Protein AF-A0A0B2QRW1-F1 (afdb_monomer)

Nearest PDB structures (foldseek):
  3p57-assembly1_D  TM=7.652E-01  e=2.001E-03  Homo sapiens
  6wc2-assembly2_C  TM=7.823E-01  e=9.694E-03  Homo sapiens

pLDDT: mean 91.47, std 7.5, range [50.88, 98.31]

Organism: Glycine soja (NCBI:txid3848)

Secondary structure (DSSP, 8-state):
-PPPP-----SHHHHHHHHHHHHHHHHHHHHHHHHHHT----EEE--TT-SS-EEES-HHHHHHHHHHHHTS-HHHHHHT---HHHHHHHHHHHHHHHHHHHHHHHHHHHHHHHHHHHHTS---GGGS-HHHHHHHHHHHHHHHTT-

Solvent-accessible surface area (backbone atoms only — not comparable to full-atom values): 8746 Å² total; per-residue (Å²): 134,84,85,78,78,96,63,88,62,81,55,62,68,61,36,37,56,52,47,56,56,50,49,56,54,50,52,51,52,51,51,51,47,27,67,76,66,74,46,94,76,63,48,79,48,72,58,80,92,52,95,62,64,50,58,33,83,38,67,68,60,33,46,53,52,48,53,56,52,69,75,43,57,67,71,67,54,56,73,77,60,78,48,72,66,58,48,51,51,54,52,50,54,51,51,52,52,52,50,52,55,49,50,51,54,49,49,54,50,53,44,51,52,51,50,45,38,39,71,76,70,62,48,60,78,84,78,50,54,73,66,58,52,53,51,41,51,52,51,51,53,56,56,60,73,74,110

Foldseek 3Di:
DDDDDPDDDPDLVVQVVVLVVVVVVVLVVVVCCCVVVVDDDKDWADGRPDPGTDIPDDPVSNVVVVVVLVPDDPCVNPVPDDDPVNVVVVVVVVVVVVVVVVVVVVLLVLLVVVVCCCPVVVDDPVVDDPVSNVSNVVNVVVVVVVD

Mean predicted aligned error: 7.81 Å

InterPro domains:
  IPR002100 Transcription factor, MADS-box [PF00319] (8-50)
  IPR002100 Transcription factor, MADS-box [PS50066] (1-47)
  IPR002100 Transcription factor, MADS-box [SM00432] (1-58)
  IPR033897 SRF-like, MADS-box [cd00266] (1-81)
  IPR036879 Transcription factor, MADS-box superfamily [G3DSA:3.40.1810.10] (11-107)
  IPR036879 Transcription factor, MADS-box superfamily [SSF55455] (1-84)

Radius of gyration: 26.72 Å; Cα contacts (8 Å, |Δi|>4): 66; chains: 1; bounding box: 46×38×71 Å

Structure (mmCIF, N/CA/C/O backbone):
data_AF-A0A0B2QRW1-F1
#
_entry.id   AF-A0A0B2QRW1-F1
#
loop_
_atom_site.group_PDB
_atom_site.id
_atom_site.type_symbol
_atom_site.label_atom_id
_atom_site.label_alt_id
_atom_site.label_comp_id
_atom_site.label_asym_id
_atom_site.label_entity_id
_atom_site.label_seq_id
_atom_site.pdbx_PDB_ins_code
_atom_site.Cartn_x
_atom_site.Cartn_y
_atom_site.Cartn_z
_atom_site.occupancy
_atom_site.B_iso_or_equiv
_atom_site.auth_seq_id
_atom_site.auth_comp_id
_atom_site.auth_asym_id
_atom_site.auth_atom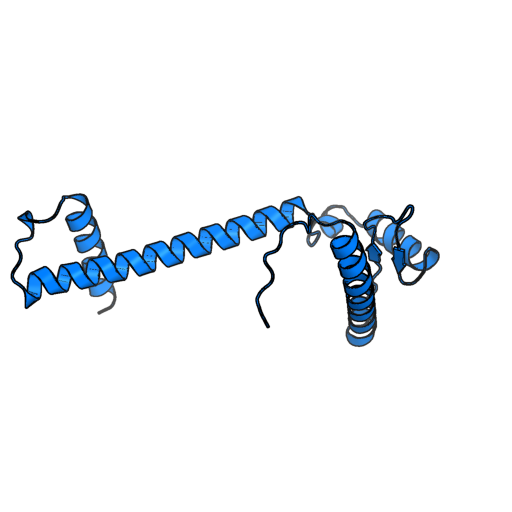_id
_atom_site.pdbx_PDB_model_num
ATOM 1 N N . ARG A 1 1 ? 14.082 7.224 12.406 1.00 56.25 1 ARG A N 1
ATOM 2 C CA . ARG A 1 1 ? 13.634 7.753 11.086 1.00 56.25 1 ARG A CA 1
ATOM 3 C C . ARG A 1 1 ? 12.202 8.265 11.234 1.00 56.25 1 ARG A C 1
ATOM 5 O O . ARG A 1 1 ? 11.386 7.526 11.763 1.00 56.25 1 ARG A O 1
ATOM 12 N N . LYS A 1 2 ? 11.892 9.498 10.812 1.00 60.81 2 LYS A N 1
ATOM 13 C CA . LYS A 1 2 ? 10.522 10.046 10.870 1.00 60.81 2 LYS A CA 1
ATOM 14 C C . LYS A 1 2 ? 9.644 9.338 9.831 1.00 60.81 2 LYS A C 1
ATOM 16 O O . LY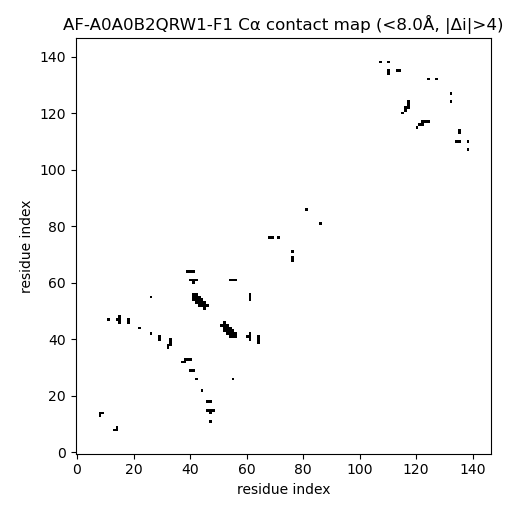S A 1 2 ? 10.057 9.205 8.679 1.00 60.81 2 LYS A O 1
ATOM 21 N N . LYS A 1 3 ? 8.464 8.863 10.235 1.00 68.50 3 LYS A N 1
ATOM 22 C CA . LYS A 1 3 ? 7.476 8.270 9.323 1.00 68.50 3 LYS A CA 1
ATOM 23 C C . LYS A 1 3 ? 7.051 9.340 8.312 1.00 68.50 3 LYS A C 1
ATOM 25 O O . LYS A 1 3 ? 6.642 10.427 8.709 1.00 68.50 3 LYS A O 1
ATOM 30 N N . ILE A 1 4 ? 7.198 9.054 7.020 1.00 65.50 4 ILE A N 1
ATOM 31 C CA . ILE A 1 4 ? 6.777 9.971 5.955 1.00 65.50 4 ILE A CA 1
ATOM 32 C C . ILE A 1 4 ? 5.280 9.771 5.732 1.00 65.50 4 ILE A C 1
ATOM 34 O O . ILE A 1 4 ? 4.834 8.650 5.483 1.00 65.50 4 ILE A O 1
ATOM 38 N N . THR A 1 5 ? 4.512 10.853 5.811 1.00 74.56 5 THR A N 1
ATOM 39 C CA . THR A 1 5 ? 3.100 10.860 5.424 1.00 74.56 5 THR A CA 1
ATOM 40 C C . THR A 1 5 ? 2.996 10.593 3.922 1.00 74.56 5 THR A C 1
ATOM 42 O O . THR A 1 5 ? 3.672 11.250 3.132 1.00 74.56 5 THR A O 1
ATOM 45 N N . GLN A 1 6 ? 2.174 9.624 3.514 1.00 74.00 6 GLN A N 1
ATOM 46 C CA . GLN A 1 6 ? 1.947 9.310 2.101 1.00 74.00 6 GLN A CA 1
ATOM 47 C C . GLN A 1 6 ? 1.066 10.394 1.462 1.00 74.00 6 GLN A C 1
ATOM 49 O O . GLN A 1 6 ? -0.150 10.260 1.396 1.00 74.00 6 GLN A O 1
ATOM 54 N N . LYS A 1 7 ? 1.684 11.501 1.048 1.00 84.38 7 LYS A N 1
ATOM 55 C CA . LYS A 1 7 ? 1.049 12.600 0.311 1.00 84.38 7 LYS A CA 1
ATOM 56 C C . LYS A 1 7 ? 1.908 12.973 -0.902 1.00 84.38 7 LYS A C 1
ATOM 58 O O . LYS A 1 7 ? 3.1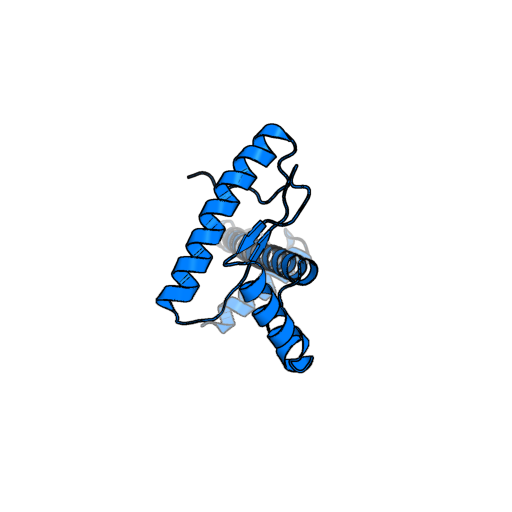20 12.718 -0.872 1.00 84.38 7 LYS A O 1
ATOM 63 N N . PRO A 1 8 ? 1.316 13.560 -1.955 1.00 85.19 8 PRO A N 1
ATOM 64 C CA . PRO A 1 8 ? 2.078 14.131 -3.058 1.00 85.19 8 PRO A CA 1
ATOM 65 C C . PRO A 1 8 ? 3.149 15.108 -2.552 1.00 85.19 8 PRO A C 1
ATOM 67 O O . PRO A 1 8 ? 2.922 15.874 -1.617 1.00 85.19 8 PRO A O 1
ATOM 70 N N . ILE A 1 9 ? 4.344 15.056 -3.147 1.00 91.31 9 ILE A N 1
ATOM 71 C CA . ILE A 1 9 ? 5.386 16.061 -2.903 1.00 91.31 9 ILE A CA 1
ATOM 72 C C . ILE A 1 9 ? 5.102 17.224 -3.853 1.00 91.31 9 ILE A C 1
ATOM 74 O O . ILE A 1 9 ? 5.239 17.065 -5.067 1.00 91.31 9 ILE A O 1
ATOM 78 N N . GLU A 1 10 ? 4.696 18.367 -3.307 1.00 93.69 10 GLU A N 1
ATOM 79 C CA . GLU A 1 10 ? 4.295 19.532 -4.110 1.00 93.69 10 GLU A CA 1
ATOM 80 C C . GLU A 1 10 ? 5.468 20.133 -4.893 1.00 93.69 10 GLU A C 1
ATOM 82 O O . GLU A 1 10 ? 5.366 20.397 -6.089 1.00 93.69 10 GLU A O 1
ATOM 87 N N . ASP A 1 11 ? 6.623 20.268 -4.238 1.00 94.88 11 ASP A N 1
ATOM 88 C CA . ASP A 1 11 ? 7.855 20.772 -4.846 1.00 94.88 11 ASP A CA 1
ATOM 89 C C . ASP A 1 11 ? 8.340 19.823 -5.953 1.00 94.88 11 ASP A C 1
ATOM 91 O O . ASP A 1 11 ? 8.765 18.694 -5.689 1.00 94.88 11 ASP A O 1
ATOM 95 N N . PHE A 1 12 ? 8.286 20.295 -7.200 1.00 94.62 12 PHE A N 1
ATOM 96 C CA . PHE A 1 12 ? 8.617 19.500 -8.380 1.00 94.62 12 PHE A CA 1
ATOM 97 C C . PHE A 1 12 ? 10.057 18.974 -8.363 1.00 94.62 12 PHE A C 1
ATOM 99 O O . PHE A 1 12 ? 10.290 17.808 -8.689 1.00 94.62 12 PHE A O 1
ATOM 106 N N . VAL A 1 13 ? 11.026 19.800 -7.958 1.00 95.38 13 VAL A N 1
ATOM 107 C CA . VAL A 1 13 ? 12.448 19.427 -7.951 1.00 95.38 13 VAL A CA 1
ATOM 108 C C . VAL A 1 13 ? 12.690 18.347 -6.901 1.00 95.38 13 VAL A C 1
ATOM 110 O O . VAL A 1 13 ? 13.283 17.305 -7.202 1.00 95.38 13 VAL A O 1
ATOM 113 N N . LYS A 1 14 ? 12.150 18.527 -5.689 1.00 94.56 14 LYS A N 1
ATOM 114 C CA . LYS A 1 14 ? 12.213 17.508 -4.629 1.00 94.56 14 LYS A CA 1
ATOM 115 C C . LYS A 1 14 ? 11.476 16.236 -5.026 1.00 94.56 14 LYS A C 1
ATOM 117 O O . LYS A 1 14 ? 11.974 15.139 -4.766 1.00 94.56 14 LYS A O 1
ATOM 122 N N . ARG A 1 15 ? 10.318 16.357 -5.682 1.00 94.81 15 ARG A N 1
ATOM 123 C CA . ARG A 1 15 ? 9.538 15.218 -6.176 1.00 94.81 15 ARG A CA 1
ATOM 124 C C . ARG A 1 15 ? 10.336 14.418 -7.202 1.00 94.81 15 ARG A C 1
ATOM 126 O O . ARG A 1 15 ? 10.421 13.201 -7.061 1.00 94.81 15 ARG A O 1
ATOM 133 N N . LYS A 1 16 ? 10.980 15.080 -8.168 1.00 95.25 16 LYS A N 1
ATOM 134 C CA . LYS A 1 16 ? 11.815 14.441 -9.199 1.00 95.25 16 LYS A CA 1
ATOM 135 C C . LYS A 1 16 ? 13.044 13.746 -8.603 1.00 95.25 16 LYS A C 1
ATOM 137 O O . LYS A 1 16 ? 13.328 12.604 -8.958 1.00 95.25 16 LYS A O 1
ATOM 142 N N . ALA A 1 17 ? 13.738 14.381 -7.658 1.00 94.56 17 ALA A N 1
ATOM 143 C CA . ALA A 1 17 ? 14.880 13.773 -6.969 1.00 94.56 17 ALA A CA 1
ATOM 144 C C . ALA A 1 17 ? 14.472 12.541 -6.137 1.00 94.56 17 ALA A C 1
ATOM 146 O O . ALA A 1 17 ? 15.116 11.494 -6.202 1.00 94.56 17 ALA A O 1
ATOM 147 N N . CYS A 1 18 ? 13.365 12.643 -5.392 1.00 94.25 18 CYS A N 1
ATOM 148 C CA . CYS A 1 18 ? 12.814 11.535 -4.613 1.00 94.25 18 CYS A CA 1
ATOM 149 C C . CYS A 1 18 ? 12.367 10.374 -5.513 1.00 94.25 18 CYS A C 1
ATOM 151 O O . CYS A 1 18 ? 12.666 9.219 -5.213 1.00 94.25 18 CYS A O 1
ATOM 153 N N . TYR A 1 19 ? 11.696 10.684 -6.627 1.00 95.06 19 TYR A N 1
ATOM 154 C CA . TYR A 1 19 ? 11.274 9.712 -7.633 1.00 95.06 19 TYR A CA 1
ATOM 155 C 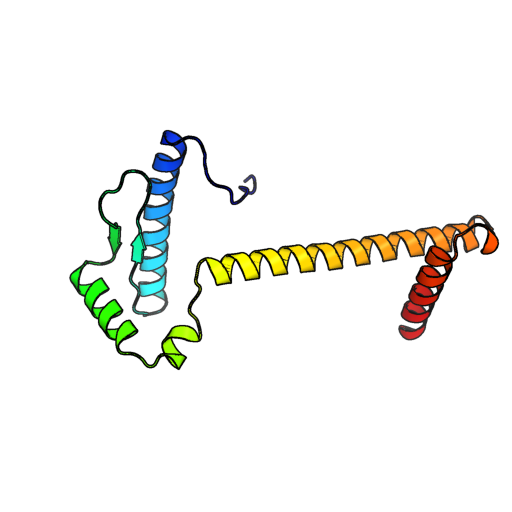C . TYR A 1 19 ? 12.454 8.894 -8.163 1.00 95.06 19 TYR A C 1
ATOM 157 O O . TYR A 1 19 ? 12.417 7.671 -8.063 1.00 95.06 19 TYR A O 1
ATOM 165 N N . ARG A 1 20 ? 13.522 9.551 -8.643 1.00 94.75 20 ARG A N 1
ATOM 166 C CA . ARG A 1 20 ? 14.715 8.869 -9.180 1.00 94.75 20 ARG A CA 1
ATOM 167 C C . ARG A 1 20 ? 15.289 7.863 -8.184 1.00 94.75 20 ARG A C 1
ATOM 169 O O . ARG A 1 20 ? 15.423 6.687 -8.503 1.00 94.75 20 ARG A O 1
ATOM 176 N N . LYS A 1 21 ? 15.497 8.305 -6.939 1.00 95.25 21 LYS A N 1
ATOM 177 C CA . LYS A 1 21 ? 16.022 7.454 -5.866 1.00 95.25 21 LYS A CA 1
ATOM 178 C C . LYS A 1 21 ? 15.091 6.286 -5.528 1.00 95.25 21 LYS A C 1
ATOM 180 O O . LYS A 1 21 ? 15.550 5.169 -5.324 1.00 95.25 21 LYS A O 1
ATOM 185 N N . ARG A 1 22 ? 13.779 6.528 -5.433 1.00 95.06 22 ARG A N 1
ATOM 186 C CA . ARG A 1 22 ? 12.802 5.473 -5.115 1.00 95.06 22 ARG A CA 1
ATOM 187 C C . ARG A 1 22 ? 12.645 4.468 -6.247 1.00 95.06 22 ARG A C 1
ATOM 189 O O . ARG A 1 22 ? 12.480 3.293 -5.952 1.00 95.06 22 ARG A O 1
ATOM 196 N N . ARG A 1 23 ? 12.712 4.911 -7.503 1.00 96.12 23 ARG A N 1
ATOM 197 C CA . ARG A 1 23 ? 12.679 4.039 -8.681 1.00 96.12 23 ARG A CA 1
ATOM 198 C C . ARG A 1 23 ? 13.853 3.067 -8.670 1.00 96.12 23 ARG A C 1
ATOM 200 O O . ARG A 1 23 ? 13.627 1.875 -8.800 1.00 96.12 23 ARG A O 1
ATOM 207 N N . GLU A 1 24 ? 15.075 3.556 -8.473 1.00 95.94 24 GLU A N 1
ATOM 208 C CA . GLU A 1 24 ? 16.275 2.704 -8.413 1.00 95.94 24 GLU A CA 1
ATOM 209 C C . GLU A 1 24 ? 16.177 1.661 -7.294 1.00 95.94 24 GLU A C 1
ATOM 211 O O . GLU A 1 24 ? 16.432 0.481 -7.516 1.00 95.94 24 GLU A O 1
ATOM 216 N N . ILE A 1 25 ? 15.730 2.081 -6.105 1.00 97.31 25 ILE A N 1
ATOM 217 C CA . ILE A 1 25 ? 15.510 1.167 -4.977 1.00 97.31 25 ILE A CA 1
ATOM 218 C C . ILE A 1 25 ? 14.427 0.135 -5.311 1.00 97.31 25 ILE A C 1
ATOM 220 O O . ILE A 1 25 ? 14.614 -1.044 -5.031 1.00 97.31 25 ILE A O 1
ATOM 224 N N . LEU A 1 26 ? 13.310 0.559 -5.909 1.00 96.56 26 LEU A N 1
ATOM 225 C CA . LEU A 1 26 ? 12.220 -0.339 -6.285 1.00 96.56 26 LEU A CA 1
ATOM 226 C C . LEU A 1 26 ? 12.688 -1.387 -7.296 1.00 96.56 26 LEU A C 1
ATOM 228 O O . LEU A 1 26 ? 12.418 -2.563 -7.095 1.00 96.56 26 LEU A O 1
ATOM 232 N N . LEU A 1 27 ? 13.405 -0.981 -8.345 1.00 96.81 27 LEU A N 1
ATOM 233 C CA . LEU A 1 27 ? 13.908 -1.908 -9.361 1.00 96.81 27 LEU A CA 1
ATOM 234 C C . LEU A 1 27 ? 14.874 -2.932 -8.766 1.00 96.81 27 LEU A C 1
ATOM 236 O O . LEU A 1 27 ? 14.737 -4.115 -9.054 1.00 96.81 27 LEU A O 1
ATOM 240 N N . LYS A 1 28 ? 15.762 -2.508 -7.859 1.00 97.38 28 LYS A N 1
ATOM 241 C CA . LYS A 1 28 ? 16.626 -3.437 -7.123 1.00 97.38 28 LYS A CA 1
ATOM 242 C C . LYS A 1 28 ? 15.823 -4.432 -6.282 1.00 97.38 28 LYS A C 1
ATOM 244 O O . LYS A 1 28 ? 16.120 -5.615 -6.283 1.00 97.38 28 LYS A O 1
ATOM 249 N N . MET A 1 29 ? 14.777 -3.974 -5.593 1.00 97.44 29 MET A N 1
ATOM 250 C CA . MET A 1 29 ? 13.912 -4.872 -4.820 1.00 97.44 29 MET A CA 1
ATOM 251 C C . MET A 1 29 ? 13.170 -5.876 -5.710 1.00 97.44 29 MET A C 1
ATOM 253 O O . MET A 1 29 ? 12.970 -7.013 -5.297 1.00 97.44 29 MET A O 1
ATOM 257 N N . VAL A 1 30 ? 12.747 -5.464 -6.909 1.00 96.81 30 VAL A N 1
ATOM 258 C CA . VAL A 1 30 ? 12.116 -6.363 -7.885 1.00 96.81 30 VAL A CA 1
ATOM 259 C C . VAL A 1 30 ? 13.128 -7.390 -8.397 1.00 96.81 30 VAL A C 1
ATOM 261 O O . VAL A 1 30 ? 12.796 -8.569 -8.462 1.00 96.81 30 VAL A O 1
ATOM 264 N N . GLU A 1 31 ? 14.359 -6.976 -8.698 1.00 96.75 31 GLU A N 1
ATOM 265 C CA . GLU A 1 31 ? 15.454 -7.867 -9.101 1.00 96.75 31 GLU A CA 1
ATOM 266 C C . GLU A 1 31 ? 15.792 -8.895 -8.012 1.00 96.75 31 GLU A C 1
ATOM 268 O O . GLU A 1 31 ? 15.831 -10.097 -8.287 1.00 96.75 31 GLU A O 1
ATOM 273 N N . ASP A 1 32 ? 15.951 -8.440 -6.766 1.00 97.75 32 ASP A N 1
ATOM 274 C CA . ASP A 1 32 ? 16.205 -9.304 -5.612 1.00 97.75 32 ASP A CA 1
ATOM 275 C C . ASP A 1 32 ? 15.051 -10.302 -5.418 1.00 97.75 32 ASP A C 1
ATOM 277 O O . ASP A 1 32 ? 15.289 -11.489 -5.220 1.00 97.75 32 ASP A O 1
ATOM 281 N N . LEU A 1 33 ? 13.792 -9.855 -5.521 1.00 97.25 33 LEU A N 1
ATOM 282 C CA . LEU A 1 33 ? 12.617 -10.723 -5.380 1.00 97.25 33 LEU A CA 1
ATOM 283 C C . LEU A 1 33 ? 12.542 -11.778 -6.492 1.00 97.25 33 LEU A C 1
ATOM 285 O O . LEU A 1 33 ? 12.297 -12.947 -6.208 1.00 97.25 33 LEU A O 1
ATOM 289 N N . THR A 1 34 ? 12.773 -11.365 -7.738 1.00 96.88 34 THR A N 1
ATOM 290 C CA . THR A 1 34 ? 12.816 -12.249 -8.916 1.00 96.88 34 THR A CA 1
ATOM 291 C C . THR A 1 34 ? 13.873 -13.333 -8.713 1.00 96.88 34 THR A C 1
ATOM 293 O O . THR A 1 34 ? 13.594 -14.512 -8.901 1.00 96.88 34 THR A O 1
ATOM 296 N N . THR A 1 35 ? 15.062 -12.943 -8.246 1.00 96.81 35 THR A N 1
ATOM 297 C CA . THR A 1 35 ? 16.206 -13.846 -8.053 1.00 96.81 35 THR A CA 1
ATOM 298 C C . THR A 1 35 ? 16.020 -14.785 -6.861 1.00 96.81 35 THR A C 1
ATOM 300 O O . THR A 1 35 ? 16.287 -15.977 -6.963 1.00 96.81 35 THR A O 1
ATOM 303 N N . LEU A 1 36 ? 15.578 -14.265 -5.714 1.00 98.31 36 LEU A N 1
ATOM 304 C CA . LEU A 1 36 ? 15.471 -15.039 -4.473 1.00 98.31 36 LEU A CA 1
ATOM 305 C C . LEU A 1 36 ? 14.266 -15.977 -4.457 1.00 98.31 36 LEU A C 1
ATOM 307 O O . LEU A 1 36 ? 14.299 -16.994 -3.766 1.00 98.31 36 LEU A O 1
ATOM 311 N N . CYS A 1 37 ? 13.191 -15.616 -5.155 1.00 97.81 37 CYS A N 1
ATOM 312 C CA . CYS A 1 37 ? 11.956 -16.394 -5.169 1.00 97.81 37 CYS A CA 1
ATOM 313 C C . CYS A 1 37 ? 11.732 -17.166 -6.471 1.00 97.81 37 CYS A C 1
ATOM 315 O O . CYS A 1 37 ? 10.732 -17.874 -6.542 1.00 97.81 37 CYS A O 1
ATOM 317 N N . ASP A 1 38 ? 12.625 -17.034 -7.457 1.00 96.56 38 ASP A N 1
ATOM 318 C CA . ASP A 1 38 ? 12.513 -17.662 -8.781 1.00 96.56 38 ASP A CA 1
ATOM 319 C C . ASP A 1 38 ? 11.144 -17.395 -9.432 1.00 96.56 38 ASP A C 1
ATOM 321 O O . ASP A 1 38 ? 10.374 -18.298 -9.759 1.00 96.56 38 ASP A O 1
ATOM 325 N N . ILE A 1 39 ? 10.791 -16.108 -9.532 1.00 94.38 39 ILE A N 1
ATOM 326 C CA . ILE A 1 39 ? 9.522 -15.655 -10.117 1.00 94.38 39 ILE A CA 1
ATOM 327 C C . ILE A 1 39 ? 9.760 -14.738 -11.310 1.00 94.38 39 ILE A C 1
ATOM 329 O O . ILE A 1 39 ? 10.677 -13.924 -11.294 1.00 94.38 39 ILE A O 1
ATOM 333 N N . ASP A 1 40 ? 8.867 -14.787 -12.296 1.00 93.62 40 ASP A N 1
ATOM 334 C CA . ASP A 1 40 ? 8.835 -13.806 -13.380 1.00 93.62 40 ASP A CA 1
ATOM 335 C C . ASP A 1 40 ? 8.199 -12.490 -12.907 1.00 93.62 40 ASP A C 1
ATOM 337 O O . ASP A 1 40 ? 7.058 -12.464 -12.431 1.00 93.62 40 ASP A O 1
ATOM 341 N N . ALA A 1 41 ? 8.918 -11.378 -13.075 1.00 95.25 41 ALA A N 1
ATOM 342 C CA . ALA A 1 41 ? 8.414 -10.042 -12.784 1.00 95.25 41 ALA A CA 1
ATOM 343 C C . ALA A 1 41 ? 8.902 -9.010 -13.808 1.00 95.25 41 ALA A C 1
ATOM 345 O O . ALA A 1 41 ? 10.016 -9.079 -14.325 1.00 95.25 41 ALA A O 1
ATOM 346 N N . CYS A 1 42 ? 8.069 -8.002 -14.058 1.00 96.31 42 CYS A N 1
ATOM 347 C CA . CYS A 1 42 ? 8.434 -6.814 -14.820 1.00 96.31 42 CYS A CA 1
ATOM 348 C C . CYS A 1 42 ? 7.840 -5.561 -14.169 1.00 96.31 42 CYS A C 1
ATOM 350 O O . CYS A 1 42 ? 6.893 -5.635 -13.380 1.00 96.31 42 CYS A O 1
ATOM 352 N N . ALA A 1 43 ? 8.417 -4.401 -14.478 1.00 95.88 43 ALA A N 1
ATOM 353 C CA . ALA A 1 43 ? 7.966 -3.122 -13.946 1.00 95.88 43 ALA A CA 1
ATOM 354 C C . ALA A 1 43 ? 7.896 -2.059 -15.044 1.00 95.88 43 ALA A C 1
ATOM 356 O O . ALA A 1 43 ? 8.835 -1.898 -15.824 1.00 95.88 43 ALA A O 1
ATOM 357 N N . PHE A 1 44 ? 6.800 -1.300 -15.038 1.00 95.38 44 PHE A N 1
ATOM 358 C CA . PHE A 1 44 ? 6.570 -0.135 -15.890 1.00 95.38 44 PHE A CA 1
ATOM 359 C C . PHE A 1 44 ? 6.404 1.085 -14.983 1.00 95.38 44 PHE A C 1
ATOM 361 O O . PHE A 1 44 ? 5.433 1.178 -14.231 1.00 95.38 44 PHE A O 1
ATOM 368 N N . ILE A 1 45 ? 7.374 2.000 -14.999 1.00 95.38 45 ILE A N 1
ATOM 369 C CA . ILE A 1 45 ? 7.433 3.114 -14.046 1.00 95.38 45 ILE A CA 1
ATOM 370 C C . ILE A 1 45 ? 7.521 4.437 -14.801 1.00 95.38 45 ILE A C 1
ATOM 372 O O . ILE A 1 45 ? 8.536 4.736 -15.428 1.00 95.38 45 ILE A O 1
ATOM 376 N N . LEU A 1 46 ? 6.479 5.259 -14.684 1.00 95.06 46 LEU A N 1
ATOM 377 C CA . LEU A 1 46 ? 6.450 6.619 -15.217 1.00 95.06 46 LEU A CA 1
ATOM 378 C C . LEU A 1 46 ? 6.441 7.630 -14.068 1.00 95.06 46 LEU A C 1
ATOM 380 O O . LEU A 1 46 ? 5.667 7.492 -13.117 1.00 95.06 46 LEU A O 1
ATOM 384 N N . GLY A 1 47 ? 7.297 8.647 -14.151 1.00 92.38 47 GLY A N 1
ATOM 385 C CA . GLY A 1 47 ? 7.401 9.678 -13.125 1.00 92.38 47 GLY A CA 1
ATOM 386 C C . GLY A 1 47 ? 7.543 11.101 -13.662 1.00 92.38 47 GLY A C 1
ATOM 387 O O . GLY A 1 47 ? 7.467 11.349 -14.863 1.00 92.38 47 GLY A O 1
ATOM 388 N N . PRO A 1 48 ? 7.735 12.081 -12.761 1.00 93.19 48 PRO A N 1
ATOM 389 C CA . PRO A 1 48 ? 7.798 13.492 -13.124 1.00 93.19 48 PRO A CA 1
ATOM 390 C C . PRO A 1 48 ? 8.960 13.816 -14.074 1.00 93.19 48 PRO A C 1
ATOM 392 O O . PRO A 1 48 ? 10.134 13.752 -13.690 1.00 93.19 48 PRO A O 1
ATOM 395 N N . GLY A 1 49 ? 8.613 14.270 -15.279 1.00 88.38 49 GLY A N 1
ATOM 396 C CA . GLY A 1 49 ? 9.568 14.649 -16.320 1.00 88.38 49 GLY A CA 1
ATOM 397 C C . GLY A 1 49 ? 10.169 13.469 -17.080 1.00 88.38 49 GLY A C 1
ATOM 398 O O . GLY A 1 49 ? 11.244 13.646 -17.648 1.00 88.38 49 GLY A O 1
ATOM 399 N N . ASP A 1 50 ? 9.523 12.304 -17.029 1.00 93.25 50 ASP A N 1
ATOM 400 C CA . ASP A 1 50 ? 9.745 11.222 -17.981 1.00 93.25 50 ASP A CA 1
ATOM 401 C C . ASP A 1 50 ? 8.726 11.359 -19.123 1.00 93.25 50 ASP A C 1
ATOM 403 O O . ASP A 1 50 ? 7.534 11.528 -18.860 1.00 93.25 50 ASP A O 1
ATOM 407 N N . ASP A 1 51 ? 9.183 11.251 -20.369 1.00 93.75 51 ASP A N 1
ATOM 408 C CA . ASP A 1 51 ? 8.298 11.236 -21.545 1.00 93.75 51 ASP A CA 1
ATOM 409 C C . ASP A 1 51 ? 7.809 9.816 -21.874 1.00 93.75 51 ASP A C 1
ATOM 411 O O . ASP A 1 51 ? 6.758 9.628 -22.484 1.00 93.75 51 ASP A O 1
ATOM 415 N N . VAL A 1 52 ? 8.568 8.804 -21.442 1.00 93.50 52 VAL A N 1
ATOM 416 C CA . VAL A 1 52 ? 8.273 7.380 -21.632 1.00 93.50 52 VAL A CA 1
ATOM 417 C C . VAL A 1 52 ? 8.492 6.601 -20.331 1.00 93.50 52 VAL A C 1
ATOM 419 O O . VAL A 1 52 ? 9.313 7.007 -19.501 1.00 93.50 52 VAL A O 1
ATOM 422 N N . PRO A 1 53 ? 7.791 5.472 -20.121 1.00 93.44 53 PRO A N 1
ATOM 423 C CA . PRO A 1 53 ? 7.999 4.647 -18.939 1.00 93.44 53 PRO A CA 1
ATOM 424 C C . PRO A 1 53 ? 9.415 4.063 -18.885 1.00 93.44 53 PRO A C 1
ATOM 426 O O . PRO A 1 53 ? 9.964 3.604 -19.883 1.00 93.44 53 PRO A O 1
ATOM 429 N N . ASN A 1 54 ? 9.981 4.004 -17.684 1.00 94.12 54 ASN A N 1
ATOM 430 C CA . ASN A 1 54 ? 11.141 3.172 -17.397 1.00 94.12 54 ASN A CA 1
ATOM 431 C C . ASN A 1 54 ? 10.659 1.722 -17.311 1.00 94.12 54 ASN A C 1
ATOM 433 O O . ASN A 1 54 ? 9.784 1.416 -16.495 1.00 94.12 54 ASN A O 1
ATOM 437 N N . VAL A 1 55 ? 11.230 0.853 -18.142 1.00 96.44 55 VAL A N 1
ATOM 438 C CA . VAL A 1 55 ? 10.845 -0.559 -18.233 1.00 96.44 55 VAL A CA 1
ATOM 439 C C . VAL A 1 55 ? 11.988 -1.438 -17.746 1.00 96.44 55 VAL A C 1
ATOM 441 O O . VAL A 1 55 ? 13.134 -1.254 -18.154 1.00 96.44 55 VAL A O 1
ATOM 444 N N . TRP A 1 56 ? 11.664 -2.402 -16.890 1.00 96.94 56 TRP A N 1
ATOM 445 C CA . TRP A 1 56 ? 12.583 -3.425 -16.390 1.00 96.94 56 TRP A CA 1
ATOM 446 C C . TRP A 1 56 ? 11.947 -4.816 -16.553 1.00 96.94 56 TRP A C 1
ATOM 448 O O . TRP A 1 56 ? 10.733 -4.932 -16.350 1.00 96.94 56 TRP A O 1
ATOM 458 N N . PRO A 1 57 ? 12.718 -5.873 -16.878 1.00 95.06 57 PRO A N 1
ATOM 459 C CA . PRO A 1 57 ? 14.180 -5.888 -17.053 1.00 95.06 57 PRO A CA 1
ATOM 460 C C . PRO A 1 57 ? 14.645 -5.399 -18.431 1.00 95.06 57 PRO A C 1
ATOM 462 O O . PRO A 1 57 ? 15.644 -4.698 -18.541 1.00 95.06 57 PRO A O 1
ATOM 465 N N . SER A 1 58 ? 13.894 -5.717 -19.481 1.00 96.12 58 SER A N 1
ATOM 466 C CA . SER A 1 58 ? 14.035 -5.151 -20.823 1.00 96.12 58 SER A CA 1
ATOM 467 C C . SER A 1 58 ? 12.648 -5.012 -21.440 1.00 96.12 58 SER A C 1
ATOM 469 O O . SER A 1 58 ? 11.700 -5.642 -20.969 1.00 96.12 58 SER A O 1
ATOM 471 N N . HIS A 1 59 ? 12.518 -4.204 -22.493 1.00 95.94 59 HIS A N 1
ATOM 472 C CA . HIS A 1 59 ? 11.231 -4.026 -23.168 1.00 95.94 59 HIS A CA 1
ATOM 473 C C . HIS A 1 59 ? 10.692 -5.351 -23.719 1.00 95.94 59 HIS A C 1
ATOM 475 O O . HIS A 1 59 ? 9.525 -5.655 -23.498 1.00 95.94 59 HIS A O 1
ATOM 481 N N . ASP A 1 60 ? 11.542 -6.169 -24.343 1.00 96.94 60 ASP A N 1
ATOM 482 C CA . ASP A 1 60 ? 11.122 -7.447 -24.929 1.00 96.94 60 ASP A CA 1
ATOM 483 C C . ASP A 1 60 ? 10.643 -8.442 -23.867 1.00 96.94 60 ASP A C 1
ATOM 485 O O . ASP A 1 60 ? 9.562 -9.012 -23.998 1.00 96.94 60 ASP A O 1
ATOM 489 N N . LYS A 1 61 ? 11.397 -8.597 -22.769 1.00 96.00 61 LYS A N 1
ATOM 490 C CA . LYS A 1 61 ? 11.012 -9.496 -21.669 1.00 96.00 61 LYS A CA 1
ATOM 491 C C . LYS A 1 61 ? 9.750 -9.018 -20.958 1.00 96.00 61 LYS A C 1
ATOM 493 O O . LYS A 1 61 ? 8.870 -9.816 -20.655 1.00 96.00 61 LYS A O 1
ATOM 498 N N . ALA A 1 62 ? 9.649 -7.714 -20.694 1.00 96.56 62 ALA A N 1
ATOM 499 C CA . ALA A 1 62 ? 8.465 -7.140 -20.068 1.00 96.56 62 ALA A CA 1
ATOM 500 C C . ALA A 1 62 ? 7.229 -7.298 -20.963 1.00 96.56 62 ALA A C 1
ATOM 502 O O . ALA A 1 62 ? 6.149 -7.605 -20.463 1.00 96.56 62 ALA A O 1
ATOM 503 N N . LYS A 1 63 ? 7.394 -7.146 -22.282 1.00 96.31 63 LYS A N 1
ATOM 504 C CA . LYS A 1 63 ? 6.333 -7.383 -23.260 1.00 96.31 63 LYS A CA 1
ATOM 505 C C . LYS A 1 63 ? 5.898 -8.846 -23.277 1.00 96.31 63 LYS A C 1
ATOM 507 O O . LYS A 1 63 ? 4.709 -9.103 -23.177 1.00 96.31 63 LYS A O 1
ATOM 512 N N . GLU A 1 64 ? 6.832 -9.795 -23.305 1.00 96.62 64 GLU A N 1
ATOM 513 C CA . GLU A 1 64 ? 6.509 -11.227 -23.241 1.00 96.62 64 GLU A CA 1
ATOM 514 C C . GLU A 1 64 ? 5.691 -11.574 -21.982 1.00 96.62 64 GLU A C 1
ATOM 516 O O . GLU A 1 64 ? 4.693 -12.291 -22.053 1.00 96.62 64 GLU A O 1
ATOM 521 N N . MET A 1 65 ? 6.084 -11.042 -20.820 1.00 95.88 65 MET A N 1
ATOM 522 C CA . MET A 1 65 ? 5.348 -11.241 -19.566 1.00 95.88 65 MET A CA 1
ATOM 523 C C . MET A 1 65 ? 3.965 -10.586 -19.592 1.00 95.88 65 MET A C 1
ATOM 525 O O . MET A 1 65 ? 3.002 -11.170 -19.091 1.00 95.88 65 MET A O 1
ATOM 529 N N . LEU A 1 66 ? 3.854 -9.390 -20.174 1.00 94.75 66 LEU A N 1
ATOM 530 C CA . LEU A 1 66 ? 2.579 -8.698 -20.33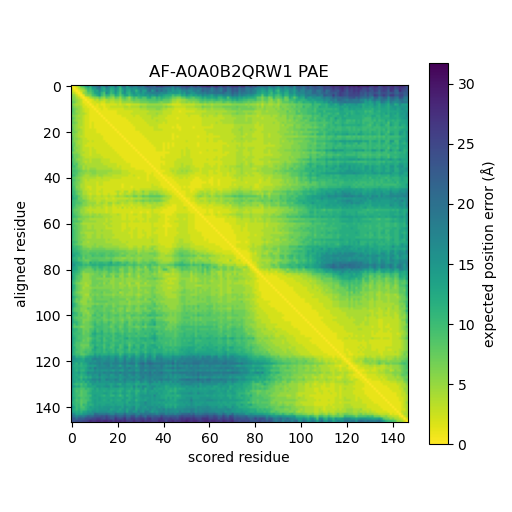1 1.00 94.75 66 LEU A CA 1
ATOM 531 C C . LEU A 1 66 ? 1.638 -9.482 -21.250 1.00 94.75 66 LEU A C 1
ATOM 533 O O . LEU A 1 66 ? 0.495 -9.719 -20.872 1.00 94.75 66 LEU A O 1
ATOM 537 N N . ASP A 1 67 ? 2.135 -9.971 -22.385 1.00 95.88 67 ASP A N 1
ATOM 538 C CA . ASP A 1 67 ? 1.368 -10.795 -23.318 1.00 95.88 67 ASP A CA 1
ATOM 539 C C . ASP A 1 67 ? 0.881 -12.080 -22.624 1.00 95.88 67 ASP A C 1
ATOM 541 O O . ASP A 1 67 ? -0.293 -12.444 -22.720 1.00 95.88 67 ASP A O 1
ATOM 545 N N . LYS A 1 68 ? 1.740 -12.757 -21.845 1.00 94.19 68 LYS A N 1
ATOM 546 C CA . LYS A 1 68 ? 1.334 -13.913 -21.019 1.00 94.19 68 LYS A CA 1
ATOM 547 C C . LYS A 1 68 ? 0.236 -13.543 -20.016 1.00 94.19 68 LYS A C 1
ATOM 549 O O . LYS A 1 68 ? -0.713 -14.307 -19.841 1.00 94.19 68 LYS A O 1
ATOM 554 N N . PHE A 1 69 ? 0.348 -12.387 -19.360 1.00 92.00 69 PHE A N 1
ATOM 555 C CA . PHE A 1 69 ? -0.647 -11.909 -18.400 1.00 92.00 69 PHE A CA 1
ATOM 556 C C . PHE A 1 69 ? -1.989 -11.584 -19.066 1.00 92.00 69 PHE A C 1
ATOM 558 O O . PHE A 1 69 ? -3.036 -11.947 -18.532 1.00 92.00 69 PHE A O 1
ATOM 565 N N . GLU A 1 70 ? -1.985 -10.920 -20.220 1.00 92.31 70 GLU A N 1
ATOM 566 C CA . GLU A 1 70 ? -3.203 -10.530 -20.936 1.00 92.31 70 GLU A CA 1
ATOM 567 C C . GLU A 1 70 ? -3.954 -11.730 -21.514 1.00 92.31 70 GLU A C 1
ATOM 569 O O . GLU A 1 70 ? -5.187 -11.750 -21.461 1.00 92.31 70 GLU A O 1
ATOM 574 N N . ASN A 1 71 ? -3.220 -12.751 -21.966 1.00 95.12 71 ASN A N 1
ATOM 575 C CA . ASN A 1 71 ? -3.771 -14.009 -22.471 1.00 95.12 71 ASN A CA 1
ATOM 576 C C . ASN A 1 71 ? -4.308 -14.941 -21.367 1.00 95.12 71 ASN A C 1
ATOM 578 O O . ASN A 1 71 ? -4.990 -15.924 -21.665 1.00 95.12 71 ASN A O 1
ATOM 582 N N . ALA A 1 72 ? -4.028 -14.664 -20.089 1.00 92.62 72 ALA A N 1
ATOM 583 C CA . ALA A 1 72 ? -4.563 -15.453 -18.984 1.00 92.62 72 ALA A CA 1
ATOM 584 C C . ALA A 1 72 ? -6.069 -15.179 -18.760 1.00 92.62 72 ALA A C 1
ATOM 586 O O . ALA A 1 72 ? -6.546 -14.061 -18.985 1.00 92.62 72 ALA A O 1
ATOM 587 N N . PRO A 1 73 ? -6.842 -16.154 -18.237 1.00 94.50 73 PRO A N 1
ATOM 588 C CA . PRO A 1 73 ? -8.251 -15.947 -17.909 1.00 94.50 73 PRO A CA 1
ATOM 589 C C . PRO A 1 73 ? -8.475 -14.756 -16.966 1.00 94.50 73 PRO A C 1
ATOM 591 O O . PRO A 1 73 ? -7.716 -14.547 -16.015 1.00 94.50 73 PRO A O 1
ATOM 594 N N . LEU A 1 74 ? -9.566 -14.009 -17.179 1.00 89.88 74 LEU A N 1
ATOM 595 C CA . LEU A 1 74 ? -9.911 -12.830 -16.369 1.00 89.88 74 LEU A CA 1
ATOM 596 C C . LEU A 1 74 ? -9.978 -13.138 -14.866 1.00 89.88 74 LEU A C 1
ATOM 598 O O . LEU A 1 74 ? -9.502 -12.346 -14.056 1.00 89.88 74 LEU A O 1
ATOM 602 N N . SER A 1 75 ? -10.512 -14.301 -14.487 1.00 89.50 75 SER A N 1
ATOM 603 C CA . SER A 1 75 ? -10.576 -14.743 -13.089 1.00 89.50 75 SER A CA 1
ATOM 604 C C . SER A 1 75 ? -9.187 -14.838 -12.445 1.00 89.50 75 SER A C 1
ATOM 606 O O . SER A 1 75 ? -8.997 -14.379 -11.319 1.00 89.50 75 SER A O 1
ATOM 608 N N . THR A 1 76 ? -8.198 -15.364 -13.170 1.00 88.06 76 THR A N 1
ATOM 609 C CA . THR A 1 76 ? -6.802 -15.452 -12.720 1.00 88.06 76 THR A CA 1
ATOM 610 C C . THR A 1 76 ? -6.173 -14.070 -12.607 1.00 88.06 76 THR A C 1
ATOM 612 O O . THR A 1 76 ? -5.553 -13.762 -11.587 1.00 88.06 76 THR A O 1
ATOM 615 N N . ARG A 1 77 ? -6.383 -13.213 -13.615 1.00 87.19 77 ARG A N 1
ATOM 616 C CA . ARG A 1 77 ? -5.845 -11.845 -13.649 1.00 87.19 77 ARG A CA 1
ATOM 617 C C . ARG A 1 77 ? -6.357 -11.008 -12.482 1.00 87.19 77 ARG A C 1
ATOM 619 O O . ARG A 1 77 ? -5.573 -10.318 -11.843 1.00 87.19 77 ARG A O 1
ATOM 626 N N . LEU A 1 78 ? -7.650 -11.081 -12.170 1.00 85.19 78 LEU A N 1
ATOM 627 C CA . LEU A 1 78 ? -8.277 -10.246 -11.140 1.00 85.19 78 LEU A CA 1
ATOM 628 C C . LEU A 1 78 ? -8.003 -10.725 -9.709 1.00 85.19 78 LEU A C 1
ATOM 630 O O . LEU A 1 78 ? -7.994 -9.906 -8.794 1.00 85.19 78 LEU A O 1
ATOM 634 N N . LYS A 1 79 ? -7.722 -12.019 -9.499 1.00 84.94 79 LYS A N 1
ATOM 635 C CA . LYS A 1 79 ? -7.620 -12.635 -8.161 1.00 84.94 79 LYS A CA 1
ATOM 636 C C . LYS A 1 79 ? -6.652 -11.926 -7.208 1.00 84.94 79 LYS A C 1
ATOM 638 O O . LYS A 1 79 ? -6.900 -11.881 -6.006 1.00 84.94 79 LYS A O 1
ATOM 643 N N . LYS A 1 80 ? -5.532 -11.416 -7.724 1.00 81.25 80 LYS A N 1
ATOM 644 C CA . LYS A 1 80 ? -4.500 -10.722 -6.932 1.00 81.25 80 LYS A CA 1
ATOM 645 C C . LYS A 1 80 ? -4.103 -9.366 -7.517 1.00 81.25 80 LYS A C 1
ATOM 647 O O . LYS A 1 80 ? -3.089 -8.808 -7.106 1.00 81.25 80 LYS A O 1
ATOM 652 N N . ASN A 1 81 ? -4.889 -8.829 -8.450 1.00 85.94 81 ASN A N 1
ATOM 653 C CA . ASN A 1 81 ? -4.601 -7.515 -9.007 1.00 85.94 81 ASN A CA 1
ATOM 654 C C . ASN A 1 81 ? -4.893 -6.433 -7.961 1.00 85.94 81 ASN A C 1
ATOM 656 O O . ASN A 1 81 ? -5.964 -6.408 -7.352 1.00 85.94 81 ASN A O 1
ATOM 660 N N . ILE A 1 82 ? -3.925 -5.550 -7.741 1.00 87.25 82 ILE A N 1
ATOM 661 C CA . ILE A 1 82 ? -4.067 -4.397 -6.859 1.00 87.25 82 ILE A CA 1
ATOM 662 C C . ILE A 1 82 ? -4.017 -3.157 -7.738 1.00 87.25 82 ILE A C 1
ATOM 664 O O . ILE A 1 82 ? -2.949 -2.717 -8.158 1.00 87.25 82 ILE A O 1
ATOM 668 N N . THR A 1 83 ? -5.187 -2.585 -7.998 1.00 89.81 83 THR A N 1
ATOM 669 C CA . THR A 1 83 ? -5.299 -1.296 -8.679 1.00 89.81 83 THR A CA 1
ATOM 670 C C . THR A 1 83 ? -5.132 -0.146 -7.680 1.00 89.81 83 THR A C 1
ATOM 672 O O . THR A 1 83 ? -5.287 -0.351 -6.469 1.00 89.81 83 THR A O 1
ATOM 675 N N . PRO A 1 84 ? -4.858 1.087 -8.145 1.00 87.00 84 PRO A N 1
ATOM 676 C CA . PRO A 1 84 ? -4.846 2.260 -7.274 1.00 87.00 84 PRO A CA 1
ATOM 677 C C . PRO A 1 84 ? -6.144 2.432 -6.474 1.00 87.00 84 PRO A C 1
ATOM 679 O O . PRO A 1 84 ? -6.089 2.765 -5.294 1.00 87.00 84 PRO A O 1
ATOM 682 N N . GLN A 1 85 ? -7.300 2.149 -7.084 1.00 89.50 85 GLN A N 1
ATOM 683 C CA . GLN A 1 85 ? -8.607 2.224 -6.427 1.00 89.50 85 GLN A CA 1
ATOM 684 C C . GLN A 1 85 ? -8.700 1.218 -5.273 1.00 89.50 85 GLN A C 1
ATOM 686 O O . GLN A 1 85 ? -8.998 1.609 -4.147 1.00 89.50 85 GLN A O 1
ATOM 691 N N . VAL A 1 86 ? -8.339 -0.046 -5.526 1.00 91.12 86 VAL A N 1
ATOM 692 C CA . VAL A 1 86 ? -8.324 -1.107 -4.503 1.00 91.12 86 VAL A CA 1
ATOM 693 C C . VAL A 1 86 ? -7.330 -0.786 -3.383 1.00 91.12 86 VAL A C 1
ATOM 695 O O . VAL A 1 86 ? -7.595 -1.056 -2.213 1.00 91.12 86 VAL A O 1
ATOM 698 N N . TYR A 1 87 ? -6.170 -0.208 -3.710 1.00 90.12 87 TYR A N 1
ATOM 699 C CA . TYR A 1 87 ? -5.196 0.211 -2.701 1.00 90.12 87 TYR A CA 1
ATOM 700 C C . TYR A 1 87 ? -5.757 1.306 -1.786 1.00 90.12 87 TYR A C 1
ATOM 702 O O . TYR A 1 87 ? -5.631 1.197 -0.565 1.00 90.12 87 TYR A O 1
ATOM 710 N N . ILE A 1 88 ? -6.377 2.342 -2.361 1.00 91.38 88 ILE A N 1
ATOM 711 C CA . ILE A 1 88 ? -6.964 3.455 -1.601 1.00 91.38 88 ILE A CA 1
ATOM 712 C C . ILE A 1 88 ? -8.099 2.953 -0.709 1.00 91.38 88 ILE A C 1
ATOM 714 O O . ILE A 1 88 ? -8.119 3.276 0.475 1.00 91.38 88 ILE A O 1
ATOM 718 N N . GLU A 1 89 ? -8.989 2.113 -1.234 1.00 93.69 89 GL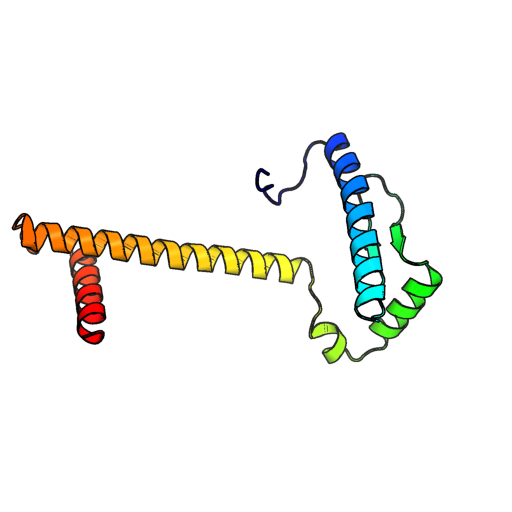U A N 1
ATOM 719 C CA . GLU A 1 89 ? -10.077 1.506 -0.462 1.00 93.69 89 GLU A CA 1
ATOM 720 C C . GLU A 1 89 ? -9.5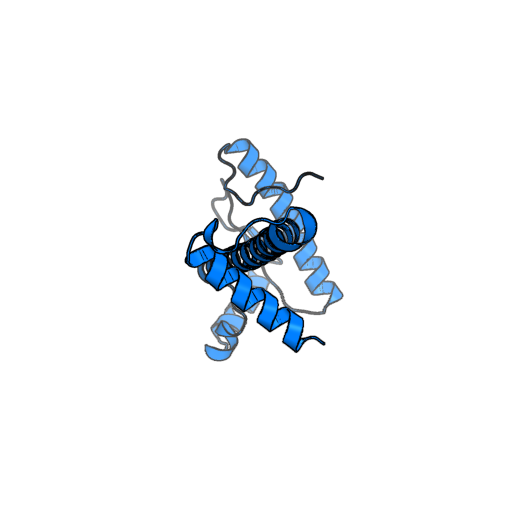42 0.717 0.743 1.00 93.69 89 GLU A C 1
ATOM 722 O O . GLU A 1 89 ? -9.942 0.956 1.881 1.00 93.69 89 GLU A O 1
ATOM 727 N N . ARG A 1 90 ? -8.545 -0.155 0.534 1.00 92.38 90 ARG A N 1
ATOM 728 C CA . ARG A 1 90 ? -7.894 -0.892 1.632 1.00 92.38 90 ARG A CA 1
ATOM 729 C C . ARG A 1 90 ? -7.243 0.037 2.656 1.00 92.38 90 ARG A C 1
ATOM 731 O O . ARG A 1 90 ? -7.261 -0.264 3.849 1.00 92.38 90 ARG A O 1
ATOM 738 N N . ALA A 1 91 ? -6.633 1.133 2.206 1.00 90.19 91 ALA A N 1
ATOM 739 C CA . ALA A 1 91 ? -6.022 2.114 3.094 1.00 90.19 91 ALA A CA 1
ATOM 740 C C . ALA A 1 91 ? -7.076 2.844 3.941 1.00 90.19 91 ALA A C 1
ATOM 742 O O . ALA A 1 91 ? -6.860 3.006 5.142 1.00 90.19 91 ALA A O 1
ATOM 743 N N . ASN A 1 92 ? -8.215 3.211 3.350 1.00 93.81 92 ASN A N 1
ATOM 744 C CA . ASN A 1 92 ? -9.336 3.830 4.056 1.00 93.81 92 ASN A CA 1
ATOM 745 C C . ASN A 1 92 ? -9.924 2.877 5.097 1.00 93.81 92 ASN A C 1
ATOM 747 O O . ASN A 1 92 ? -9.943 3.224 6.274 1.00 93.81 92 ASN A O 1
ATOM 751 N N . ASN A 1 93 ? -10.250 1.642 4.706 1.00 96.12 93 ASN A N 1
ATOM 752 C CA . ASN A 1 93 ? -10.772 0.623 5.625 1.00 96.12 93 ASN A CA 1
ATOM 753 C C . ASN A 1 93 ? -9.819 0.386 6.805 1.00 96.12 93 ASN A C 1
ATOM 755 O O . ASN A 1 93 ? -10.237 0.203 7.945 1.00 96.12 93 ASN A O 1
ATOM 759 N N . LYS A 1 94 ? -8.502 0.426 6.563 1.00 93.81 94 LYS A N 1
ATOM 760 C CA . LYS A 1 94 ? -7.509 0.314 7.636 1.00 93.81 94 LYS A CA 1
ATOM 761 C C . LYS A 1 94 ? -7.586 1.479 8.624 1.00 93.81 94 LYS A C 1
ATOM 763 O O . LYS A 1 94 ? -7.449 1.248 9.822 1.00 93.81 94 LYS A O 1
ATOM 768 N N . VAL A 1 95 ? -7.755 2.708 8.140 1.00 94.44 95 VAL A N 1
ATOM 769 C CA . VAL A 1 95 ? -7.898 3.896 8.997 1.00 94.44 95 VAL A CA 1
ATOM 770 C C . VAL A 1 95 ? -9.222 3.856 9.760 1.00 94.44 95 VAL A C 1
ATOM 772 O O . VAL A 1 95 ? -9.231 4.139 10.954 1.00 94.44 95 VAL A O 1
ATOM 775 N N . GLU A 1 96 ? -10.312 3.448 9.116 1.00 97.00 96 GLU A N 1
ATOM 776 C CA . GLU A 1 96 ? -11.622 3.282 9.757 1.00 97.00 96 GLU A CA 1
ATOM 777 C C . GLU A 1 96 ? -11.574 2.242 10.877 1.00 97.00 96 GLU A C 1
ATOM 779 O O . GLU A 1 96 ? -11.983 2.531 11.998 1.00 97.00 96 GLU A O 1
ATOM 784 N N . ASN A 1 97 ? -10.963 1.082 10.631 1.00 96.75 97 ASN A N 1
ATOM 785 C CA . ASN A 1 97 ? -10.773 0.064 11.665 1.00 96.75 97 ASN A CA 1
ATOM 786 C C . ASN A 1 97 ? -9.920 0.590 12.828 1.00 96.75 97 ASN A C 1
ATOM 788 O O . ASN A 1 97 ? -10.245 0.360 13.987 1.00 96.75 97 ASN A O 1
ATOM 792 N N . GLN A 1 98 ? -8.852 1.345 12.544 1.00 96.00 98 GLN A N 1
ATOM 793 C CA . GLN A 1 98 ? -8.055 1.983 13.597 1.00 96.00 98 GLN A CA 1
ATOM 794 C C . GLN A 1 98 ? -8.874 2.979 14.424 1.00 96.00 98 GLN A C 1
ATOM 796 O O . GLN A 1 98 ? -8.665 3.080 15.631 1.00 96.00 98 GLN A O 1
ATOM 801 N N . LEU A 1 99 ? -9.801 3.703 13.795 1.00 97.31 99 LEU A N 1
ATOM 802 C CA . LEU A 1 99 ? -10.689 4.631 14.484 1.00 97.31 99 LEU A CA 1
ATOM 803 C C . LEU A 1 99 ? -11.689 3.897 15.383 1.00 97.31 99 LEU A C 1
ATOM 805 O O . LEU A 1 99 ? -11.908 4.336 16.509 1.00 97.31 99 LEU A O 1
ATOM 809 N N . VAL A 1 100 ? -12.264 2.786 14.916 1.00 97.12 100 VAL A N 1
ATOM 810 C CA . VAL A 1 100 ? -13.161 1.936 15.717 1.00 97.12 100 VAL A CA 1
ATOM 811 C C . VAL A 1 100 ? -12.436 1.400 16.953 1.00 97.12 100 VAL A C 1
ATOM 813 O O . VAL A 1 100 ? -12.932 1.561 18.065 1.00 97.12 100 VAL A O 1
ATOM 816 N N . GLU A 1 101 ? -11.225 0.865 16.786 1.00 96.19 101 GLU A N 1
ATOM 817 C CA . GLU A 1 101 ? -10.410 0.354 17.897 1.00 96.19 101 GLU A CA 1
ATOM 818 C C . GLU A 1 101 ? -10.047 1.443 18.916 1.00 96.19 101 GLU A C 1
ATOM 820 O O . GLU A 1 101 ? -10.082 1.212 20.123 1.00 96.19 101 GLU A O 1
ATOM 825 N N . LEU A 1 102 ? -9.704 2.648 18.448 1.00 97.00 102 LEU A N 1
ATOM 826 C CA . LEU A 1 102 ? -9.415 3.776 19.337 1.00 97.00 102 LEU A CA 1
ATOM 827 C C . LEU A 1 102 ? -10.660 4.243 20.092 1.00 97.00 102 LEU A C 1
ATOM 829 O O . LEU A 1 102 ? -10.566 4.533 21.279 1.00 97.00 102 LEU A O 1
ATOM 833 N N . ARG A 1 103 ? -11.823 4.286 19.433 1.00 95.31 103 ARG A N 1
ATOM 834 C CA . ARG A 1 103 ? -13.093 4.623 20.090 1.00 95.31 103 ARG A CA 1
ATOM 835 C C . ARG A 1 103 ? -13.446 3.612 21.167 1.00 95.31 103 ARG A C 1
ATOM 837 O O . ARG A 1 103 ? -13.799 4.032 22.257 1.00 95.31 103 ARG A O 1
ATOM 844 N N . LYS A 1 104 ? -13.284 2.316 20.889 1.00 92.88 104 LYS A N 1
ATOM 845 C CA . LYS A 1 104 ? -13.508 1.261 21.881 1.00 92.88 104 LYS A CA 1
ATOM 846 C C . LYS A 1 104 ? -12.590 1.424 23.094 1.00 92.88 104 LYS A C 1
ATOM 848 O O . LYS A 1 104 ? -13.056 1.370 24.219 1.00 92.88 104 LYS A O 1
ATOM 853 N N . LYS A 1 105 ? -11.299 1.683 22.875 1.00 94.81 105 LYS A N 1
ATOM 854 C CA . LYS A 1 105 ? -10.347 1.917 23.974 1.00 94.81 105 LYS A CA 1
ATOM 855 C C . LYS A 1 105 ? -10.680 3.154 24.797 1.00 94.81 105 LYS A C 1
ATOM 857 O O . LYS A 1 105 ? -10.551 3.114 26.012 1.00 94.81 105 LYS A O 1
ATOM 862 N N . ASN A 1 106 ? -11.080 4.242 24.144 1.00 95.50 106 ASN A N 1
ATOM 863 C CA . ASN A 1 106 ? -11.509 5.442 24.855 1.00 95.50 106 ASN A CA 1
ATOM 864 C C . ASN A 1 106 ? -12.774 5.167 25.672 1.00 95.50 106 ASN A C 1
ATOM 866 O O . ASN A 1 106 ? -12.820 5.543 26.830 1.00 95.50 106 ASN A O 1
ATOM 870 N N . ASP A 1 107 ? -13.747 4.458 25.098 1.00 92.00 107 ASP A N 1
ATOM 871 C CA . ASP A 1 107 ? -14.971 4.059 25.793 1.00 92.00 107 ASP A CA 1
ATOM 872 C C . ASP A 1 107 ? -14.672 3.175 27.014 1.00 92.00 107 ASP A C 1
ATOM 874 O O . ASP A 1 107 ? -15.201 3.417 28.090 1.00 92.00 107 ASP A O 1
ATOM 878 N N . GLU A 1 108 ? -13.755 2.210 26.897 1.00 92.31 108 GLU A N 1
ATOM 879 C CA . GLU A 1 108 ? -13.308 1.389 28.031 1.00 92.31 108 GLU A CA 1
ATOM 880 C C . GLU A 1 108 ? -12.673 2.226 29.154 1.00 92.31 108 GLU A C 1
ATOM 882 O O . GLU A 1 108 ? -12.913 1.946 30.329 1.00 92.31 108 GLU A O 1
ATOM 887 N 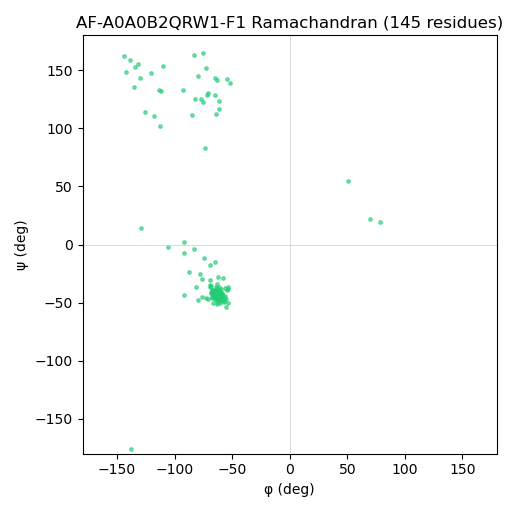N . ILE A 1 109 ? -11.877 3.244 28.807 1.00 94.81 109 ILE A N 1
ATOM 888 C CA . ILE A 1 109 ? -11.286 4.172 29.782 1.00 94.81 109 ILE A CA 1
ATOM 889 C C . ILE A 1 109 ? -12.387 5.012 30.438 1.00 94.81 109 ILE A C 1
ATOM 891 O O . ILE A 1 109 ? -12.469 5.027 31.663 1.00 94.81 109 ILE A O 1
ATOM 895 N N . ASP A 1 110 ? -13.270 5.624 29.643 1.00 93.31 110 ASP A N 1
ATOM 896 C CA . ASP A 1 110 ? -14.388 6.435 30.135 1.00 93.31 110 ASP A CA 1
ATOM 897 C C . ASP A 1 110 ? -15.258 5.629 31.116 1.00 93.31 110 ASP A C 1
ATOM 899 O O . ASP A 1 110 ? -15.581 6.101 32.205 1.00 93.31 110 ASP A O 1
ATOM 903 N N . MET A 1 111 ? -15.619 4.388 30.765 1.00 93.50 111 MET A N 1
ATOM 904 C CA . MET A 1 111 ? -16.454 3.533 31.616 1.00 93.50 111 MET A CA 1
ATOM 905 C C . MET A 1 111 ? -15.725 3.084 32.885 1.00 93.50 111 MET A C 1
ATOM 907 O O . MET A 1 111 ? -16.347 2.972 33.942 1.00 93.50 111 MET A O 1
ATOM 911 N N . SER A 1 112 ? -14.412 2.847 32.809 1.00 91.94 112 SER A N 1
ATOM 912 C CA . SER A 1 112 ? -13.595 2.562 33.992 1.00 91.94 112 SER A CA 1
ATOM 913 C C . SER A 1 112 ? -13.563 3.757 34.947 1.00 91.94 112 SER A C 1
ATOM 915 O O . SER A 1 112 ? -13.735 3.578 36.152 1.00 91.94 112 SER A O 1
ATOM 917 N N . ASP A 1 113 ? -13.399 4.971 34.425 1.00 92.88 113 ASP A N 1
ATOM 918 C CA . ASP A 1 113 ? -13.377 6.196 35.225 1.00 92.88 113 ASP A CA 1
ATOM 919 C C . ASP A 1 113 ? -14.746 6.479 35.862 1.00 92.88 113 ASP A C 1
ATOM 921 O O . ASP A 1 113 ? -14.822 6.857 37.032 1.00 92.88 113 ASP A O 1
ATOM 925 N N . LEU A 1 114 ? -15.843 6.237 35.135 1.00 92.44 114 LEU A N 1
ATOM 926 C CA . LEU A 1 114 ? -17.200 6.325 35.683 1.00 92.44 114 LEU A CA 1
ATOM 927 C C . LEU A 1 114 ? -17.426 5.326 36.822 1.00 92.44 114 LEU A C 1
ATOM 929 O O . LEU A 1 114 ? -17.984 5.694 37.857 1.00 92.44 114 LEU A O 1
ATOM 933 N N . MET A 1 115 ? -16.967 4.080 36.667 1.00 90.19 115 MET A N 1
ATOM 934 C CA . MET A 1 115 ? -17.035 3.080 37.737 1.00 90.19 115 MET A CA 1
ATOM 935 C C . MET A 1 115 ? -16.285 3.537 38.991 1.00 90.19 115 MET A C 1
ATOM 937 O O . MET A 1 115 ? -16.827 3.406 40.088 1.00 90.19 115 MET A O 1
ATOM 941 N N . HIS A 1 116 ? -15.084 4.102 38.839 1.00 90.75 116 HIS A N 1
ATOM 942 C CA . HIS A 1 116 ? -14.322 4.660 39.960 1.00 90.75 116 HIS A CA 1
ATOM 943 C C . HIS A 1 116 ? -15.067 5.809 40.644 1.00 90.75 116 HIS A C 1
ATOM 945 O O . HIS A 1 116 ? -15.202 5.814 41.861 1.00 90.75 116 HIS A O 1
ATOM 951 N N . GLN A 1 117 ? -15.652 6.730 39.882 1.00 91.50 117 GLN A N 1
ATOM 952 C CA . GLN A 1 117 ? -16.424 7.837 40.455 1.00 91.50 117 GLN A CA 1
ATOM 953 C C . GLN A 1 117 ? -17.665 7.378 41.238 1.00 91.50 117 GLN A C 1
ATOM 955 O O . GLN A 1 117 ? -18.060 8.007 42.219 1.00 91.50 117 GLN A O 1
ATOM 960 N N . ILE A 1 118 ? -18.311 6.294 40.812 1.00 90.75 118 ILE A N 1
ATOM 961 C CA . ILE A 1 118 ? -19.467 5.738 41.527 1.00 90.75 118 ILE A CA 1
ATOM 962 C C . ILE A 1 118 ? -19.010 4.976 42.776 1.00 90.75 118 ILE A C 1
ATOM 964 O O . ILE A 1 118 ? -19.612 5.126 43.839 1.00 90.75 118 ILE A O 1
ATOM 968 N N . HIS A 1 119 ? -17.967 4.150 42.659 1.00 88.12 119 HIS A N 1
ATOM 969 C CA . HIS A 1 119 ? -17.529 3.261 43.735 1.00 88.12 119 HIS A CA 1
ATOM 970 C C . HIS A 1 119 ? -16.691 3.966 44.806 1.00 88.12 119 HIS A C 1
ATOM 972 O O . HIS A 1 119 ? -16.956 3.794 45.994 1.00 88.12 119 HIS A O 1
ATOM 978 N N . ASP A 1 120 ? -15.704 4.754 44.381 1.00 91.81 120 ASP A N 1
ATOM 979 C CA . ASP A 1 120 ? -14.703 5.373 45.250 1.00 91.81 120 ASP A CA 1
ATOM 980 C C . ASP A 1 120 ? -15.150 6.775 45.696 1.00 91.81 120 ASP A C 1
ATOM 982 O O . ASP A 1 120 ? -15.060 7.105 46.880 1.00 91.81 120 ASP A O 1
ATOM 986 N N . ASP A 1 121 ? -15.701 7.577 44.773 1.00 91.25 121 ASP A N 1
ATOM 987 C CA . ASP A 1 121 ? -16.125 8.960 45.059 1.00 91.25 121 ASP A CA 1
ATOM 988 C C . ASP A 1 121 ? -17.602 9.076 45.493 1.00 91.25 121 ASP A C 1
ATOM 990 O O . ASP A 1 121 ? -18.055 10.152 45.893 1.00 91.25 121 ASP A O 1
ATOM 994 N N . GLY A 1 122 ? -18.373 7.983 45.423 1.00 89.94 122 GLY A N 1
ATOM 995 C CA . GLY A 1 122 ? -19.765 7.921 45.878 1.00 89.94 122 GLY A CA 1
ATOM 996 C C . GLY A 1 122 ? -20.766 8.723 45.037 1.00 89.94 122 GLY A C 1
ATOM 997 O O . GLY A 1 122 ? -21.829 9.091 45.546 1.00 89.94 122 GLY A O 1
ATOM 998 N N . ARG A 1 123 ? -20.451 9.025 43.768 1.00 91.94 123 ARG A N 1
ATOM 999 C CA . ARG A 1 123 ? -21.377 9.731 42.865 1.00 91.94 123 ARG A CA 1
ATOM 1000 C C . ARG A 1 123 ? -22.627 8.899 42.576 1.00 91.94 123 ARG A C 1
ATOM 1002 O O . ARG A 1 123 ? -22.559 7.680 42.414 1.00 91.94 123 ARG A O 1
ATOM 1009 N N . SER A 1 124 ? -23.777 9.565 42.467 1.00 90.56 124 SER A N 1
ATOM 1010 C CA . SER A 1 124 ? -25.041 8.896 42.157 1.00 90.56 124 SER A CA 1
ATOM 1011 C C . SER A 1 124 ? -25.147 8.600 40.663 1.00 90.56 124 SER A C 1
ATOM 1013 O O . SER A 1 124 ? -24.767 9.419 39.829 1.00 90.56 124 SER A O 1
ATOM 1015 N N . LEU A 1 125 ? -25.762 7.469 40.301 1.00 85.81 125 LEU A N 1
ATOM 1016 C CA . LEU A 1 125 ? -26.076 7.147 38.902 1.00 85.81 125 LEU A CA 1
ATOM 1017 C C . LEU A 1 125 ? -26.963 8.208 38.235 1.00 85.81 125 LEU A C 1
ATOM 1019 O O . LEU A 1 125 ? -26.872 8.411 37.030 1.00 85.81 125 LEU A O 1
ATOM 1023 N N . SER A 1 126 ? -27.796 8.905 39.013 1.00 89.06 126 SER A N 1
ATOM 1024 C CA . SER A 1 126 ? -28.640 10.002 38.521 1.00 89.06 126 SER A CA 1
ATOM 1025 C C . SER A 1 126 ? -27.856 11.216 38.021 1.00 89.06 126 SER A C 1
ATOM 1027 O O . SER A 1 126 ? -28.440 12.075 37.366 1.00 89.06 126 SER A O 1
ATOM 1029 N N . ASP A 1 127 ? -26.566 11.311 38.354 1.00 90.25 127 ASP A N 1
ATOM 1030 C CA . ASP A 1 127 ? -25.711 12.440 37.982 1.00 90.25 127 ASP A CA 1
ATOM 1031 C C . ASP A 1 127 ? -25.135 12.296 36.564 1.00 90.25 127 ASP A C 1
ATOM 1033 O O . ASP A 1 127 ? -24.432 13.193 36.091 1.00 90.25 127 ASP A O 1
ATOM 1037 N N . PHE A 1 128 ? -25.407 11.170 35.902 1.00 89.00 128 PHE A N 1
ATOM 1038 C CA . PHE A 1 128 ? -24.975 10.863 34.544 1.00 89.00 128 PHE A CA 1
ATOM 1039 C C . PHE A 1 128 ? -26.165 10.872 33.590 1.00 89.00 128 PHE A C 1
ATOM 1041 O O . PHE A 1 128 ? -27.310 10.634 33.982 1.00 89.00 128 PHE A O 1
ATOM 1048 N N . ASP A 1 129 ? -25.899 11.155 32.317 1.00 92.56 129 ASP A N 1
ATOM 1049 C CA . ASP A 1 129 ? -26.946 11.104 31.310 1.00 92.56 129 ASP A CA 1
ATOM 1050 C C . ASP A 1 129 ? -27.311 9.656 30.936 1.00 92.56 129 ASP A C 1
ATOM 1052 O O . ASP A 1 129 ? -26.607 8.689 31.234 1.00 92.56 129 ASP A O 1
ATOM 1056 N N . ALA A 1 130 ? -28.453 9.498 30.266 1.00 92.44 130 ALA A N 1
ATOM 1057 C CA . ALA A 1 130 ? -28.952 8.182 29.881 1.00 92.44 130 ALA A CA 1
ATOM 1058 C C . ALA A 1 130 ? -28.008 7.426 28.923 1.00 92.44 130 ALA A C 1
ATOM 1060 O O . ALA A 1 130 ? -28.015 6.195 28.915 1.00 92.44 130 ALA A O 1
ATOM 1061 N N . SER A 1 131 ? -27.209 8.138 28.121 1.00 92.62 131 SER A N 1
ATOM 1062 C CA . SER A 1 131 ? -26.244 7.530 27.204 1.00 92.62 131 SER A CA 1
ATOM 1063 C C . SER A 1 131 ? -25.083 6.921 27.983 1.00 92.62 131 SER A C 1
ATOM 1065 O O . SER A 1 131 ? -24.735 5.763 27.752 1.00 92.62 131 SER A O 1
ATOM 1067 N N . ASP A 1 132 ? -24.529 7.652 28.946 1.00 90.88 132 ASP A N 1
ATOM 1068 C CA . ASP A 1 132 ? -23.445 7.170 29.798 1.00 90.88 132 ASP A CA 1
ATOM 1069 C C . ASP A 1 132 ? -23.900 6.020 30.699 1.00 90.88 132 ASP A C 1
ATOM 1071 O O . ASP A 1 132 ? -23.202 5.012 30.792 1.00 90.88 132 ASP A O 1
ATOM 1075 N N . ILE A 1 133 ? -25.113 6.084 31.264 1.00 91.38 133 ILE A N 1
ATOM 1076 C CA . ILE A 1 133 ? -25.690 4.958 32.020 1.00 91.38 133 ILE A CA 1
ATOM 1077 C C . ILE A 1 133 ? -25.844 3.719 31.121 1.00 91.38 133 ILE A C 1
ATOM 1079 O O . ILE A 1 133 ? -25.499 2.610 31.528 1.00 91.38 133 ILE A O 1
ATOM 1083 N N . SER A 1 134 ? -26.328 3.883 29.885 1.00 91.81 134 SER A N 1
ATOM 1084 C CA . SER A 1 134 ? -26.488 2.770 28.939 1.00 91.81 134 SER A CA 1
ATOM 1085 C C . SER A 1 134 ? -25.148 2.151 28.520 1.00 91.81 134 SER A C 1
ATOM 1087 O O . SER A 1 134 ? -25.055 0.925 28.381 1.00 91.81 134 SER A O 1
ATOM 1089 N N . ARG A 1 135 ? -24.115 2.975 28.304 1.00 92.81 135 ARG A N 1
ATOM 1090 C CA . ARG A 1 135 ? -22.746 2.519 28.005 1.00 92.81 135 ARG A CA 1
ATOM 1091 C C . ARG A 1 135 ? -22.161 1.764 29.198 1.00 92.81 135 ARG A C 1
ATOM 1093 O O . ARG A 1 135 ? -21.649 0.661 29.022 1.00 92.81 135 ARG A O 1
ATOM 1100 N N . LEU A 1 136 ? -22.336 2.296 30.408 1.00 92.12 136 LEU A N 1
ATOM 1101 C CA . LEU A 1 136 ? -21.843 1.697 31.646 1.00 92.12 136 LEU A CA 1
ATOM 1102 C C . LEU A 1 136 ? -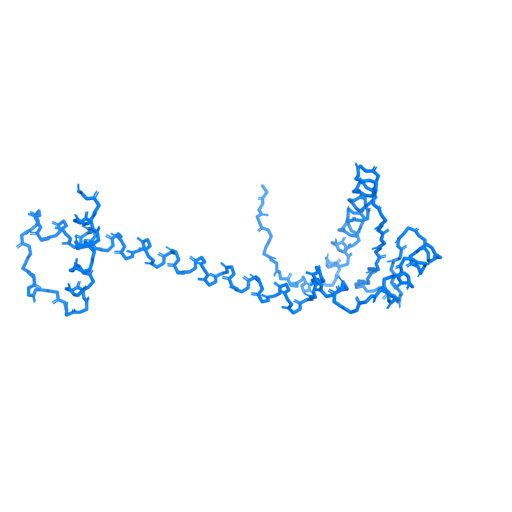22.473 0.327 31.914 1.00 92.12 136 LEU A C 1
ATOM 1104 O O . LEU A 1 136 ? -21.761 -0.624 32.231 1.00 92.12 136 LEU A O 1
ATOM 1108 N N . LEU A 1 137 ? -23.791 0.200 31.728 1.00 90.94 137 LEU A N 1
ATOM 1109 C CA . LEU A 1 137 ? -24.492 -1.084 31.829 1.00 90.94 137 LEU A CA 1
ATOM 1110 C C . LEU A 1 137 ? -23.906 -2.117 30.860 1.00 90.94 137 LEU A C 1
ATOM 1112 O O . LEU A 1 137 ? -23.563 -3.222 31.274 1.00 90.94 137 LEU A O 1
ATOM 1116 N N . SER A 1 138 ? -23.723 -1.733 29.593 1.00 90.62 138 SER A N 1
ATOM 1117 C CA . SER A 1 138 ? -23.154 -2.615 28.563 1.00 90.62 138 SER A CA 1
ATOM 1118 C C . SER A 1 138 ? -21.730 -3.062 28.920 1.00 90.62 138 SER A C 1
ATOM 1120 O O . SER A 1 138 ? -21.395 -4.241 28.795 1.00 90.62 138 SER A O 1
ATOM 1122 N N . TYR A 1 139 ? -20.905 -2.137 29.417 1.00 91.00 139 TYR A N 1
ATOM 1123 C CA . TYR A 1 139 ? -19.539 -2.410 29.861 1.00 91.00 139 TYR A CA 1
ATOM 1124 C C . TYR A 1 139 ? -19.494 -3.392 31.038 1.00 91.00 139 TYR A C 1
ATOM 1126 O O . TYR A 1 139 ? -18.743 -4.370 31.005 1.00 91.00 139 TYR A O 1
ATOM 1134 N N . VAL A 1 140 ? -20.320 -3.178 32.066 1.00 89.62 140 VAL A N 1
ATOM 1135 C CA . VAL A 1 140 ? -20.397 -4.071 33.232 1.00 89.62 140 VAL A CA 1
ATOM 1136 C C . VAL A 1 140 ? -20.872 -5.464 32.818 1.00 89.62 140 VAL A C 1
ATOM 1138 O O . VAL A 1 140 ? -20.275 -6.456 33.234 1.00 89.62 140 VAL A O 1
ATOM 1141 N N . GLU A 1 141 ? -21.884 -5.564 31.955 1.00 91.12 141 GLU A N 1
ATOM 1142 C CA . GLU A 1 141 ? -22.344 -6.849 31.420 1.00 91.12 141 GLU A CA 1
ATOM 1143 C C . GLU A 1 141 ? -21.244 -7.601 30.658 1.00 91.12 141 GLU A C 1
ATOM 1145 O O . GLU A 1 141 ? -21.104 -8.813 30.830 1.00 91.12 141 GLU A O 1
ATOM 1150 N N . GLU A 1 142 ? -20.452 -6.918 29.824 1.00 89.00 142 GLU A N 1
ATOM 1151 C CA . GLU A 1 142 ? -19.313 -7.540 29.137 1.00 89.00 142 GLU A CA 1
ATOM 1152 C C . GLU A 1 142 ? -18.254 -8.047 30.121 1.00 89.00 142 GLU A C 1
ATOM 1154 O O . GLU A 1 142 ? -17.751 -9.160 29.954 1.00 89.00 142 GLU A O 1
ATOM 1159 N N . LYS A 1 143 ? -17.931 -7.276 31.167 1.00 86.50 143 LYS A N 1
ATOM 1160 C CA . LYS A 1 143 ? -16.956 -7.695 32.186 1.00 86.50 143 LYS A CA 1
ATOM 1161 C C . LYS A 1 143 ? -17.457 -8.872 33.018 1.00 86.50 143 LYS A C 1
ATOM 1163 O O . LYS A 1 143 ? -16.673 -9.774 33.294 1.00 86.50 143 LYS A O 1
ATOM 1168 N N . LEU A 1 144 ? -18.744 -8.903 33.364 1.00 86.62 144 LEU A N 1
ATOM 1169 C CA . LEU A 1 144 ? -19.356 -10.001 34.120 1.00 86.62 144 LEU A CA 1
ATOM 1170 C C . LEU A 1 144 ? -19.444 -11.303 33.314 1.00 86.62 144 LEU A C 1
ATOM 1172 O O . LEU A 1 144 ? -19.346 -12.373 33.898 1.00 86.62 144 LEU A O 1
ATOM 1176 N N . LYS A 1 145 ? -19.581 -11.237 31.982 1.00 86.81 145 LYS A N 1
ATOM 1177 C CA . LYS A 1 145 ? -19.523 -12.424 31.103 1.00 86.81 145 LYS A CA 1
ATOM 1178 C C . LYS A 1 145 ? -18.125 -13.050 31.014 1.00 86.81 145 LYS A C 1
ATOM 1180 O O . LYS A 1 145 ? -18.002 -14.175 30.537 1.00 86.81 145 LYS A O 1
ATOM 1185 N N . GLY A 1 146 ? -17.083 -12.313 31.398 1.00 65.25 146 GLY A N 1
ATOM 1186 C CA . GLY A 1 146 ? -15.693 -12.771 31.394 1.00 65.25 146 GLY A CA 1
ATOM 1187 C C . GLY A 1 146 ? -15.214 -13.398 32.710 1.00 65.25 146 GLY A C 1
ATOM 1188 O O . GLY A 1 146 ? -14.033 -13.735 32.792 1.00 65.25 146 GLY A O 1
ATOM 1189 N N . VAL A 1 147 ? -16.090 -13.519 33.714 1.00 50.88 147 VAL A N 1
ATOM 1190 C CA . VAL A 1 147 ? -15.853 -14.149 35.030 1.00 50.88 147 VAL A CA 1
ATOM 1191 C C . VAL A 1 147 ? -16.508 -15.525 35.059 1.00 50.88 147 VAL A C 1
ATOM 1193 O O . VAL A 1 147 ? -15.866 -16.458 35.591 1.00 50.88 147 VAL A O 1
#

Sequence (147 aa):
RKKITQKPIEDFVKRKACYRKRREILLKMVEDLTTLCDIDACAFILGPGDDVPNVWPSHDKAKEMLDKFENAPLSTRLKKNITPQVYIERANNKVENQLVELRKKNDEIDMSDLMHQIHDDGRSLSDFDASDISRLLSYVEEKLKGV